Protein AF-A0A3C0GHP8-F1 (afdb_monomer_lite)

Structure (mmCIF, N/CA/C/O backbone):
data_AF-A0A3C0GHP8-F1
#
_entry.id   AF-A0A3C0GHP8-F1
#
loop_
_atom_site.group_PDB
_atom_site.id
_atom_site.type_symbol
_atom_site.label_atom_id
_atom_site.label_alt_id
_atom_site.label_comp_id
_atom_site.label_asym_id
_atom_site.label_entity_id
_atom_site.label_seq_id
_atom_site.pdbx_PDB_ins_code
_atom_site.Cartn_x
_atom_site.Cartn_y
_atom_site.Cartn_z
_atom_site.occupancy
_atom_site.B_iso_or_equiv
_atom_site.auth_seq_id
_atom_site.auth_comp_id
_atom_site.auth_asym_id
_atom_site.auth_atom_id
_atom_site.pdbx_PDB_model_num
ATOM 1 N N . LYS A 1 1 ? 3.208 -11.796 -7.019 1.00 84.69 1 LYS A N 1
ATOM 2 C CA . LYS A 1 1 ? 2.375 -11.210 -5.933 1.00 84.69 1 LYS A CA 1
ATOM 3 C C . LYS A 1 1 ? 1.921 -9.845 -6.410 1.00 84.69 1 LYS A C 1
ATOM 5 O O . LYS A 1 1 ? 2.509 -9.354 -7.360 1.00 84.69 1 LYS A O 1
ATOM 10 N N . ASP A 1 2 ? 0.917 -9.257 -5.772 1.00 97.00 2 ASP A N 1
ATOM 11 C CA . ASP A 1 2 ? 0.520 -7.895 -6.099 1.00 97.00 2 ASP A CA 1
ATOM 12 C C . ASP A 1 2 ? 0.441 -7.033 -4.837 1.00 97.00 2 ASP A C 1
ATOM 14 O O . ASP A 1 2 ? -0.497 -7.129 -4.041 1.00 97.00 2 ASP A O 1
ATOM 18 N N . VAL A 1 3 ? 1.489 -6.238 -4.622 1.00 98.25 3 VAL A N 1
ATOM 19 C CA . VAL A 1 3 ? 1.566 -5.289 -3.508 1.00 98.25 3 VAL A CA 1
ATOM 20 C C . VAL A 1 3 ? 0.526 -4.182 -3.639 1.00 98.25 3 VAL A C 1
ATOM 22 O O . VAL A 1 3 ? 0.017 -3.728 -2.613 1.00 98.25 3 VAL A O 1
ATOM 25 N N . SER A 1 4 ? 0.147 -3.802 -4.859 1.00 98.44 4 SER A N 1
ATOM 26 C CA . SER A 1 4 ? -0.862 -2.769 -5.076 1.00 98.44 4 SER A CA 1
ATOM 27 C C . SER A 1 4 ? -2.232 -3.168 -4.512 1.00 98.44 4 SER A C 1
ATOM 29 O O . SER A 1 4 ? -2.834 -2.411 -3.748 1.00 98.44 4 SER A O 1
ATOM 31 N N . ALA A 1 5 ? -2.680 -4.404 -4.755 1.00 98.62 5 ALA A N 1
ATOM 32 C CA . ALA A 1 5 ? -3.885 -4.940 -4.131 1.00 98.62 5 ALA A CA 1
ATOM 33 C C . ALA A 1 5 ? -3.787 -4.951 -2.595 1.00 98.62 5 ALA A C 1
ATOM 35 O O . ALA A 1 5 ? -4.752 -4.615 -1.904 1.00 98.62 5 ALA A O 1
ATOM 36 N N . ALA A 1 6 ? -2.623 -5.302 -2.037 1.00 98.62 6 ALA A N 1
ATOM 37 C CA . ALA A 1 6 ? -2.430 -5.332 -0.589 1.00 98.62 6 ALA A CA 1
ATOM 38 C C . ALA A 1 6 ? -2.531 -3.936 0.050 1.00 98.62 6 ALA A C 1
ATOM 40 O O . ALA A 1 6 ? -3.160 -3.802 1.105 1.00 98.62 6 ALA A O 1
ATOM 41 N N . THR A 1 7 ? -1.943 -2.903 -0.566 1.00 98.69 7 THR A N 1
ATOM 42 C CA . THR A 1 7 ? -1.993 -1.526 -0.046 1.00 98.69 7 THR A CA 1
ATOM 43 C C . THR A 1 7 ? -3.395 -0.934 -0.148 1.00 98.69 7 THR A C 1
ATOM 45 O O . THR A 1 7 ? -3.866 -0.358 0.835 1.00 98.69 7 THR A O 1
ATOM 48 N N . ILE A 1 8 ? -4.101 -1.165 -1.262 1.00 98.81 8 ILE A N 1
ATOM 49 C CA . ILE A 1 8 ? -5.504 -0.755 -1.452 1.00 98.81 8 ILE A CA 1
ATOM 50 C C . ILE A 1 8 ? -6.398 -1.374 -0.372 1.00 98.81 8 ILE A C 1
ATOM 52 O O . ILE A 1 8 ? -7.091 -0.655 0.354 1.00 98.81 8 ILE A O 1
ATOM 56 N N . VAL A 1 9 ? -6.356 -2.703 -0.215 1.00 98.81 9 VAL A N 1
ATOM 57 C CA . VAL A 1 9 ? -7.201 -3.416 0.758 1.00 98.81 9 VAL A CA 1
ATOM 58 C C . VAL A 1 9 ? -6.885 -2.971 2.181 1.00 98.81 9 VAL A C 1
ATOM 60 O O . VAL A 1 9 ? -7.796 -2.681 2.954 1.00 98.81 9 VAL A O 1
ATOM 63 N N . ALA A 1 10 ? -5.606 -2.877 2.545 1.00 98.75 10 ALA A N 1
ATOM 64 C CA . ALA A 1 10 ? -5.234 -2.445 3.884 1.00 98.75 10 ALA A CA 1
ATOM 65 C C . ALA A 1 10 ? -5.675 -1.001 4.166 1.00 98.75 10 ALA A C 1
ATOM 67 O O . ALA A 1 10 ? -6.167 -0.747 5.268 1.00 98.75 10 ALA A O 1
ATOM 68 N N . SER A 1 11 ? -5.548 -0.080 3.203 1.00 98.75 11 SER A N 1
ATOM 69 C CA . SER A 1 11 ? -6.025 1.303 3.351 1.00 98.75 11 SER A CA 1
ATOM 70 C C . S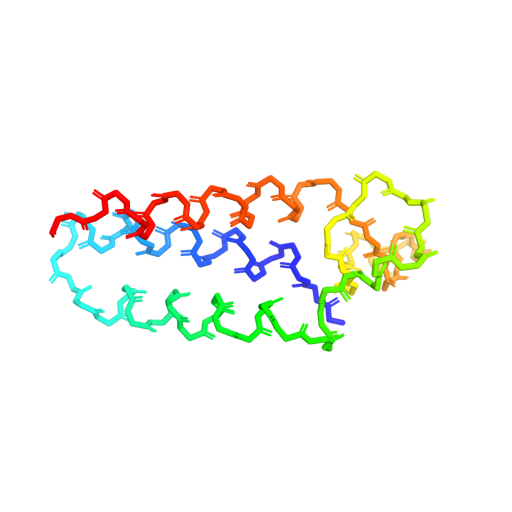ER A 1 11 ? -7.544 1.355 3.560 1.00 98.75 11 SER A C 1
ATOM 72 O O . SER A 1 11 ? -8.024 1.986 4.511 1.00 98.75 11 SER A O 1
ATOM 74 N N . ALA A 1 12 ? -8.302 0.612 2.744 1.00 98.69 12 ALA A N 1
ATOM 75 C CA . ALA A 1 12 ? -9.759 0.522 2.838 1.00 98.69 12 ALA A CA 1
ATOM 76 C C . ALA A 1 12 ? -10.223 -0.063 4.181 1.00 98.69 12 ALA A C 1
ATOM 78 O O . ALA A 1 12 ? -11.155 0.448 4.797 1.00 98.69 12 ALA A O 1
ATOM 79 N N . LEU A 1 13 ? -9.544 -1.093 4.690 1.00 98.69 13 LEU A N 1
ATOM 80 C CA . LEU A 1 13 ? -9.893 -1.725 5.964 1.00 98.69 13 LEU A CA 1
ATOM 81 C C . LEU A 1 13 ? -9.703 -0.796 7.175 1.00 98.69 13 LEU A C 1
ATOM 83 O O . LEU A 1 13 ? -10.452 -0.902 8.150 1.00 98.69 13 LEU A O 1
ATOM 87 N N . VAL A 1 14 ? -8.770 0.162 7.121 1.00 98.31 14 VAL A N 1
ATOM 88 C CA . VAL A 1 14 ? -8.659 1.172 8.189 1.00 98.31 14 VAL A CA 1
ATOM 89 C C . VAL A 1 14 ? -9.923 2.029 8.264 1.00 98.31 14 VAL A C 1
ATOM 91 O O . VAL A 1 14 ? -10.407 2.293 9.367 1.00 98.31 14 VAL A O 1
ATOM 94 N N . GLU A 1 15 ? -10.457 2.424 7.108 1.00 97.38 15 GLU A N 1
ATOM 95 C CA . GLU A 1 15 ? -11.681 3.219 6.979 1.00 97.38 15 GLU A CA 1
ATOM 96 C C . GLU A 1 15 ? -12.936 2.402 7.283 1.00 97.38 15 GLU A C 1
ATOM 98 O O . GLU A 1 15 ? -13.772 2.854 8.062 1.00 97.38 15 GLU A O 1
ATOM 103 N N . LEU A 1 16 ? -13.029 1.161 6.795 1.00 98.12 16 LEU A N 1
ATOM 104 C CA . LEU A 1 16 ? -14.128 0.258 7.138 1.00 98.12 16 LEU A CA 1
ATOM 105 C C . LEU A 1 16 ? -14.241 0.057 8.653 1.00 98.12 16 LEU A C 1
ATOM 107 O O . LEU A 1 16 ? -15.338 0.108 9.204 1.00 98.12 16 LEU A O 1
ATOM 111 N N . GLY A 1 17 ? -13.107 -0.087 9.346 1.00 96.75 17 GLY A N 1
ATOM 112 C CA . GLY A 1 17 ? -13.081 -0.175 10.806 1.00 96.75 17 GLY A CA 1
ATOM 113 C C . GLY A 1 17 ? -13.635 1.056 11.531 1.00 96.75 17 GLY A C 1
ATOM 114 O O . GLY A 1 17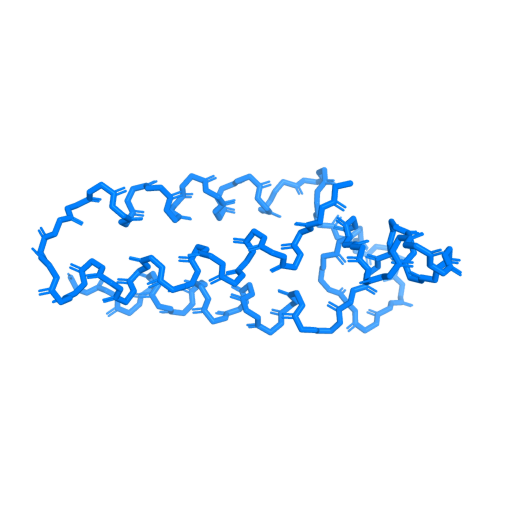 ? -14.001 0.930 12.695 1.00 96.75 17 GLY A O 1
ATOM 115 N N . ASN A 1 18 ? -13.718 2.223 10.880 1.00 93.25 18 ASN A N 1
ATOM 116 C CA . ASN A 1 18 ? -14.373 3.409 11.447 1.00 93.25 18 ASN A CA 1
ATOM 117 C C . ASN A 1 18 ? -15.898 3.354 11.296 1.00 93.25 18 ASN A C 1
ATOM 119 O O . ASN A 1 18 ? -16.607 3.899 12.135 1.00 93.25 18 ASN A O 1
ATOM 123 N N . PHE A 1 19 ? -16.406 2.698 10.251 1.00 96.94 19 PHE A N 1
ATOM 124 C CA . PHE A 1 19 ? -17.845 2.528 10.046 1.00 96.94 19 PHE A CA 1
ATOM 125 C C . PHE A 1 19 ? -18.428 1.404 10.901 1.00 96.94 19 PHE A C 1
ATOM 127 O O . PHE A 1 19 ? -19.554 1.512 11.378 1.00 96.94 19 PHE A O 1
ATOM 134 N N . THR A 1 20 ? -17.675 0.321 11.098 1.00 97.50 20 THR A N 1
ATOM 135 C CA . THR A 1 20 ? -18.175 -0.876 11.789 1.00 97.50 20 THR A CA 1
ATOM 136 C C . THR A 1 20 ? -17.786 -0.947 13.262 1.00 97.50 20 THR A C 1
ATOM 138 O O . THR A 1 20 ? -18.337 -1.767 13.988 1.00 97.50 20 THR A O 1
ATOM 141 N N . ASN A 1 21 ? -16.818 -0.137 13.707 1.00 94.44 21 ASN A N 1
ATOM 142 C CA . ASN A 1 21 ? -16.146 -0.260 15.008 1.00 94.44 21 ASN A CA 1
ATOM 143 C C . ASN A 1 21 ? -15.452 -1.619 15.249 1.00 94.44 21 ASN A C 1
ATOM 145 O O . ASN A 1 21 ? -15.055 -1.930 16.375 1.00 94.44 21 ASN A O 1
ATOM 149 N N . GLU A 1 22 ? -15.234 -2.412 14.196 1.00 97.50 22 GLU A N 1
ATOM 150 C CA . GLU A 1 22 ? -14.559 -3.706 14.296 1.00 97.50 22 GLU A CA 1
ATOM 151 C C . GLU A 1 22 ? -13.037 -3.545 14.296 1.00 97.50 22 GLU A C 1
ATOM 153 O O . GLU A 1 22 ? -12.414 -3.145 13.305 1.00 97.50 22 GLU A O 1
ATOM 158 N N . LYS A 1 23 ? -12.401 -3.917 15.413 1.00 96.44 23 LYS A N 1
ATOM 159 C CA . LYS A 1 23 ? -10.941 -3.795 15.584 1.00 96.44 23 LYS A CA 1
ATOM 160 C C . LYS A 1 23 ? -10.153 -4.705 14.641 1.00 96.44 23 LYS A C 1
ATOM 162 O O . LYS A 1 23 ? -9.018 -4.377 14.295 1.00 96.44 23 LYS A O 1
ATOM 167 N N . ALA A 1 24 ? -10.747 -5.819 14.209 1.00 98.12 24 ALA A N 1
ATOM 168 C CA . ALA A 1 24 ? -10.097 -6.808 13.352 1.00 98.12 24 ALA A CA 1
ATOM 169 C C . ALA A 1 24 ? -9.543 -6.196 12.054 1.00 98.12 24 ALA A C 1
ATOM 171 O O . ALA A 1 24 ? -8.449 -6.563 11.624 1.00 98.12 24 ALA A O 1
ATOM 172 N N . TYR A 1 25 ? -10.244 -5.218 11.474 1.00 98.50 25 TYR A N 1
ATOM 173 C CA . TYR A 1 25 ? -9.814 -4.555 10.244 1.00 98.50 25 TYR A CA 1
ATOM 174 C C . TYR A 1 25 ? -8.552 -3.717 10.442 1.00 98.50 25 TYR A C 1
ATOM 176 O O . TYR A 1 25 ? -7.601 -3.842 9.674 1.00 98.50 25 TYR A O 1
ATOM 184 N N . LEU A 1 26 ? -8.487 -2.936 11.525 1.00 97.81 26 LEU A N 1
ATOM 185 C CA . LEU A 1 26 ? -7.286 -2.168 11.853 1.00 97.81 26 LEU A CA 1
ATOM 186 C C . LEU A 1 26 ? -6.089 -3.084 12.132 1.00 97.81 26 LEU A C 1
ATOM 188 O O . LEU A 1 26 ? -4.979 -2.808 11.678 1.00 97.81 26 LEU A O 1
ATOM 192 N N . GLU A 1 27 ? -6.305 -4.167 12.875 1.00 98.19 27 GLU A N 1
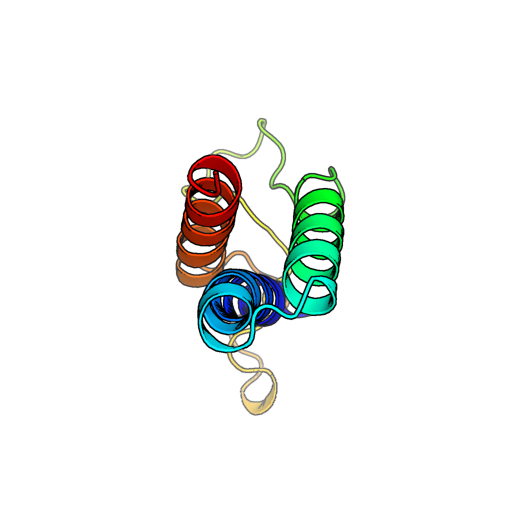ATOM 193 C CA . GLU A 1 27 ? -5.237 -5.109 13.209 1.00 98.19 27 GLU A CA 1
ATOM 194 C C . GLU A 1 27 ? -4.723 -5.853 11.973 1.00 98.19 27 GLU A C 1
ATOM 196 O O . GLU A 1 27 ? -3.515 -6.067 11.838 1.00 98.19 27 GLU A O 1
ATOM 201 N N . TYR A 1 28 ? -5.602 -6.178 11.024 1.00 98.62 28 TYR A N 1
ATOM 202 C CA . TYR A 1 28 ? -5.189 -6.686 9.720 1.00 98.62 28 TYR A CA 1
ATOM 203 C C . TYR A 1 28 ? -4.347 -5.653 8.954 1.00 98.62 28 TYR A C 1
ATOM 205 O O . TYR A 1 28 ? -3.227 -5.964 8.540 1.00 98.62 28 TYR A O 1
ATOM 213 N N . SER A 1 29 ? -4.815 -4.407 8.836 1.00 98.62 29 SER A N 1
ATOM 214 C CA . SER A 1 29 ? -4.088 -3.339 8.135 1.00 98.62 29 SER A CA 1
ATOM 215 C C . SER A 1 29 ? -2.705 -3.068 8.736 1.00 98.62 29 SER A C 1
ATOM 217 O O . SER A 1 29 ? -1.734 -2.895 7.997 1.00 98.62 29 SER A O 1
ATOM 219 N N . LYS A 1 30 ? -2.566 -3.108 10.068 1.00 98.44 30 LYS A N 1
ATOM 220 C CA . LYS A 1 30 ? -1.264 -2.992 10.752 1.00 98.44 30 LYS A CA 1
ATOM 221 C C . LYS A 1 30 ? -0.321 -4.151 10.418 1.00 98.44 30 LYS A C 1
ATOM 223 O O . LYS A 1 30 ? 0.877 -3.923 10.238 1.00 98.44 30 LYS A O 1
ATOM 228 N N . LYS A 1 31 ? -0.832 -5.384 10.317 1.00 98.62 31 LYS A N 1
ATOM 229 C CA . LYS A 1 31 ? -0.032 -6.557 9.911 1.00 98.62 31 LYS A CA 1
ATOM 230 C C . LYS A 1 31 ? 0.455 -6.434 8.467 1.00 98.62 31 LYS A C 1
ATOM 232 O O . LYS A 1 31 ? 1.627 -6.713 8.202 1.00 98.62 31 LYS A O 1
ATOM 237 N N . VAL A 1 32 ? -0.409 -5.974 7.559 1.00 98.56 32 VAL A N 1
ATOM 238 C CA . VAL A 1 32 ? -0.022 -5.686 6.168 1.00 98.56 32 VAL A CA 1
ATOM 239 C C . VAL A 1 32 ? 1.052 -4.603 6.137 1.00 98.56 32 VAL A C 1
ATOM 241 O O . VAL A 1 32 ? 2.120 -4.838 5.578 1.00 98.56 32 VAL A O 1
ATOM 244 N N . LEU A 1 33 ? 0.843 -3.475 6.824 1.00 98.62 33 LEU A N 1
ATOM 245 C CA . LEU A 1 33 ? 1.829 -2.393 6.887 1.00 98.62 33 LEU A CA 1
ATOM 246 C C . LEU A 1 33 ? 3.185 -2.879 7.421 1.00 98.62 33 LEU A C 1
ATOM 248 O O . LEU A 1 33 ? 4.222 -2.569 6.841 1.00 98.62 33 LEU A O 1
ATOM 252 N N . LYS A 1 34 ? 3.198 -3.678 8.496 1.00 98.50 34 LYS A N 1
ATOM 253 C CA . LYS A 1 34 ? 4.437 -4.258 9.041 1.00 98.50 34 LYS A CA 1
ATOM 254 C C . LYS A 1 34 ? 5.171 -5.109 8.001 1.00 98.50 34 LYS A C 1
ATOM 256 O O . LYS A 1 34 ? 6.391 -5.039 7.917 1.00 98.50 34 LYS A O 1
ATOM 261 N N . THR A 1 35 ? 4.430 -5.893 7.222 1.00 98.25 35 THR A N 1
ATOM 262 C CA . THR A 1 35 ? 4.990 -6.735 6.157 1.00 98.25 35 THR A CA 1
ATOM 263 C C . THR A 1 35 ? 5.582 -5.880 5.038 1.00 98.25 35 THR A C 1
ATOM 265 O O . THR A 1 35 ? 6.723 -6.105 4.640 1.00 98.25 35 THR A O 1
ATOM 268 N N . LEU A 1 36 ? 4.853 -4.860 4.580 1.00 98.19 36 LEU A N 1
ATOM 269 C CA . LEU A 1 36 ? 5.282 -3.980 3.489 1.00 98.19 36 LEU A CA 1
ATOM 270 C C . LEU A 1 36 ? 6.474 -3.083 3.854 1.00 98.19 36 LEU A C 1
ATOM 272 O O . LEU A 1 36 ? 7.233 -2.702 2.975 1.00 98.19 36 LEU A O 1
ATOM 276 N N . LYS A 1 37 ? 6.688 -2.798 5.144 1.00 97.50 37 LYS A N 1
ATOM 277 C CA . LYS A 1 37 ? 7.873 -2.077 5.644 1.00 97.50 37 LYS A CA 1
ATOM 278 C C . LYS A 1 37 ? 9.139 -2.940 5.747 1.00 97.50 37 LYS A C 1
ATOM 280 O O . LYS A 1 37 ? 10.149 -2.455 6.247 1.00 97.50 37 LYS A O 1
ATOM 285 N N . SER A 1 38 ? 9.091 -4.210 5.349 1.00 97.69 38 SER A N 1
ATOM 286 C CA . SER A 1 38 ? 10.281 -5.064 5.315 1.00 97.69 38 SER A CA 1
ATOM 287 C C . SER A 1 38 ? 11.066 -4.884 4.015 1.00 97.69 38 SER A C 1
ATOM 289 O O . SER A 1 38 ? 10.505 -4.540 2.975 1.00 97.69 38 SER A O 1
ATOM 291 N N . GLU A 1 39 ? 12.357 -5.212 4.053 1.00 96.88 39 GLU A N 1
ATOM 292 C CA . GLU A 1 39 ? 13.245 -5.229 2.878 1.00 96.88 39 GLU A CA 1
ATOM 293 C C . GLU A 1 39 ? 12.735 -6.138 1.748 1.00 96.88 39 GLU A C 1
ATOM 295 O O . GLU A 1 39 ? 13.098 -5.960 0.586 1.00 96.88 39 GLU A O 1
ATOM 300 N N . ALA A 1 40 ? 11.854 -7.095 2.061 1.00 97.19 40 ALA A N 1
ATOM 301 C CA . ALA A 1 40 ? 11.226 -7.954 1.066 1.00 97.19 40 ALA A CA 1
ATOM 302 C C . ALA A 1 40 ? 10.289 -7.190 0.115 1.00 97.19 40 ALA A C 1
ATOM 304 O O . ALA A 1 40 ? 10.057 -7.668 -0.988 1.00 97.19 40 ALA A O 1
ATOM 305 N N . TYR A 1 41 ? 9.763 -6.024 0.507 1.00 97.88 41 TYR A N 1
ATOM 306 C CA . TYR A 1 41 ? 8.802 -5.253 -0.297 1.00 97.88 41 TYR A CA 1
ATOM 307 C C . TYR A 1 41 ? 9.201 -3.795 -0.514 1.00 97.88 41 TYR A C 1
ATOM 309 O O . TYR A 1 41 ? 8.720 -3.191 -1.470 1.00 97.88 41 TYR A O 1
ATOM 317 N N . LEU A 1 42 ? 10.085 -3.240 0.318 1.00 97.50 42 LEU A N 1
ATOM 318 C CA . LEU A 1 42 ? 10.679 -1.931 0.066 1.00 97.50 42 LEU A CA 1
ATOM 319 C C . LEU A 1 42 ? 11.697 -2.007 -1.072 1.00 97.50 42 LEU A C 1
ATOM 321 O O . LEU A 1 42 ? 12.477 -2.965 -1.185 1.00 97.50 42 LEU A O 1
ATOM 325 N N . LEU A 1 43 ? 11.687 -0.979 -1.911 1.00 96.94 43 LEU A N 1
ATOM 326 C CA . LEU A 1 43 ? 12.752 -0.741 -2.862 1.00 96.94 43 LEU A CA 1
ATOM 327 C C . LEU A 1 43 ? 14.026 -0.348 -2.083 1.00 96.94 43 LEU A C 1
ATOM 329 O O . LEU A 1 43 ? 13.948 0.510 -1.201 1.00 96.94 43 LEU A O 1
ATOM 333 N N . PRO A 1 44 ? 15.177 -0.992 -2.351 1.00 95.19 44 PRO A N 1
ATOM 334 C CA . PRO A 1 44 ? 16.455 -0.612 -1.754 1.00 95.19 44 PRO A CA 1
ATOM 335 C C . PRO A 1 44 ? 16.786 0.866 -1.992 1.00 95.19 44 PRO A C 1
ATOM 337 O O . PRO A 1 44 ? 16.566 1.378 -3.089 1.00 95.19 44 PRO A O 1
ATOM 340 N N . SER A 1 45 ? 17.350 1.534 -0.983 1.00 91.62 45 SER A N 1
ATOM 341 C CA . SER A 1 45 ? 17.722 2.957 -1.044 1.00 91.62 45 SER A CA 1
ATOM 342 C C . SER A 1 45 ? 18.785 3.274 -2.093 1.00 91.62 45 SER A C 1
ATOM 344 O O . SER A 1 45 ? 18.931 4.424 -2.493 1.00 91.62 45 SER A O 1
ATOM 346 N N . GLU A 1 46 ? 19.538 2.266 -2.521 1.00 95.81 46 GLU A N 1
ATOM 347 C CA . GLU A 1 46 ? 20.606 2.376 -3.513 1.00 95.81 46 GLU A CA 1
ATOM 348 C C . GLU A 1 46 ? 20.056 2.450 -4.946 1.00 95.81 46 GLU A C 1
ATOM 350 O O . GLU A 1 46 ? 20.796 2.788 -5.868 1.00 95.81 46 GLU A O 1
ATOM 355 N N . ILE A 1 47 ? 18.776 2.117 -5.150 1.00 94.38 47 ILE A N 1
ATOM 356 C CA . ILE A 1 47 ? 18.120 2.183 -6.456 1.00 94.38 47 ILE A CA 1
ATOM 357 C C . ILE A 1 47 ? 17.504 3.571 -6.641 1.00 94.38 47 ILE A C 1
ATOM 359 O O . ILE A 1 47 ? 16.545 3.940 -5.966 1.00 94.38 47 ILE A O 1
ATOM 363 N N . GLU A 1 48 ? 18.018 4.321 -7.613 1.00 95.06 48 GLU A N 1
ATOM 364 C CA . GLU A 1 48 ? 17.456 5.609 -8.016 1.00 95.06 48 GLU A CA 1
ATOM 365 C C . GLU A 1 48 ? 16.220 5.395 -8.904 1.00 95.06 48 GLU A C 1
ATOM 367 O O . GLU A 1 48 ? 16.309 5.241 -10.123 1.00 95.06 48 GLU A O 1
ATOM 372 N N . ALA A 1 49 ? 15.044 5.343 -8.279 1.00 94.19 49 ALA A N 1
ATOM 373 C CA . ALA A 1 49 ? 13.763 5.230 -8.967 1.00 94.19 49 ALA A CA 1
ATOM 374 C C . ALA A 1 49 ? 12.668 6.011 -8.221 1.00 94.19 49 ALA A C 1
A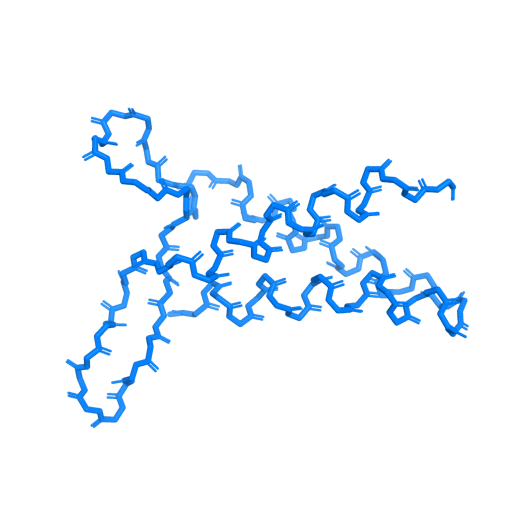TOM 376 O O . ALA A 1 49 ? 12.759 6.194 -7.006 1.00 94.19 49 ALA A O 1
ATOM 377 N N . PRO A 1 50 ? 11.594 6.443 -8.906 1.00 95.56 50 PRO A N 1
ATOM 378 C CA . PRO A 1 50 ? 10.520 7.223 -8.292 1.00 95.56 50 PRO A CA 1
ATOM 379 C C . PRO A 1 50 ? 9.516 6.355 -7.504 1.00 95.56 50 PRO A C 1
ATOM 381 O O . PRO A 1 50 ? 8.336 6.696 -7.450 1.00 95.56 50 PRO A O 1
ATOM 384 N N . PHE A 1 51 ? 9.955 5.230 -6.927 1.00 97.81 51 PHE A N 1
ATOM 385 C CA . PHE A 1 51 ? 9.087 4.242 -6.278 1.00 97.81 51 PHE A CA 1
ATOM 386 C C . PHE A 1 51 ? 9.546 3.880 -4.863 1.00 97.81 51 PHE A C 1
ATOM 388 O O . PHE A 1 51 ? 10.735 3.918 -4.551 1.00 97.81 51 PHE A O 1
ATOM 395 N N . ILE A 1 52 ? 8.593 3.485 -4.017 1.00 98.00 52 ILE A N 1
ATOM 396 C CA . ILE A 1 52 ? 8.821 3.036 -2.634 1.00 98.00 52 ILE A CA 1
ATOM 397 C C . ILE A 1 52 ? 8.764 1.511 -2.550 1.00 98.00 52 ILE A C 1
ATOM 399 O O . ILE A 1 52 ? 9.569 0.895 -1.849 1.00 98.00 52 ILE A O 1
ATOM 403 N N . LEU A 1 53 ? 7.796 0.896 -3.230 1.00 98.19 53 LEU A N 1
ATOM 404 C CA . LEU A 1 53 ? 7.515 -0.533 -3.147 1.00 98.19 53 LEU A CA 1
ATOM 405 C C . LEU A 1 53 ? 7.891 -1.273 -4.433 1.00 98.19 53 LEU A C 1
ATOM 407 O O . LEU A 1 53 ? 7.861 -0.728 -5.536 1.00 98.19 53 LEU A O 1
ATOM 411 N N . LYS A 1 54 ? 8.193 -2.561 -4.284 1.00 97.00 54 LYS A N 1
ATOM 412 C CA . LYS A 1 54 ? 8.396 -3.537 -5.369 1.00 97.00 54 LYS A CA 1
ATOM 413 C C . LYS A 1 54 ? 7.347 -4.656 -5.292 1.00 97.00 54 LYS A C 1
ATOM 415 O O . LYS A 1 54 ? 6.628 -4.760 -4.301 1.00 97.00 54 LYS A O 1
ATOM 420 N N . HIS A 1 55 ? 7.280 -5.511 -6.313 1.00 97.75 55 HIS A N 1
ATOM 421 C CA . HIS A 1 55 ? 6.408 -6.700 -6.380 1.00 97.75 55 HIS A CA 1
ATOM 422 C C . HIS A 1 55 ? 4.899 -6.440 -6.549 1.00 97.75 55 HIS A C 1
ATOM 424 O O . HIS A 1 55 ? 4.064 -7.114 -5.932 1.00 97.75 55 HIS A O 1
ATOM 430 N N . SER A 1 56 ? 4.530 -5.478 -7.393 1.00 98.12 56 SER A N 1
ATOM 431 C CA . SER A 1 56 ? 3.156 -5.325 -7.894 1.00 98.12 56 SER A CA 1
ATOM 432 C C . SER A 1 56 ? 2.966 -6.050 -9.230 1.00 98.12 56 SER A C 1
ATOM 434 O O . SER A 1 56 ? 3.933 -6.423 -9.895 1.00 98.12 56 SER A O 1
ATOM 436 N N . THR A 1 57 ? 1.716 -6.318 -9.606 1.00 97.69 57 THR A N 1
ATOM 437 C CA . THR A 1 57 ? 1.381 -6.934 -10.900 1.00 97.69 57 THR A CA 1
ATOM 438 C C . THR A 1 57 ? 0.161 -6.247 -11.499 1.00 97.69 57 THR A C 1
ATOM 440 O O . THR A 1 57 ? -0.919 -6.349 -10.926 1.00 97.69 57 THR A O 1
ATOM 443 N N . GLY A 1 58 ? 0.323 -5.590 -12.649 1.00 95.88 58 GLY A N 1
ATOM 444 C CA . GLY A 1 58 ? -0.753 -4.848 -13.311 1.00 95.88 58 GLY A CA 1
ATOM 445 C C . GLY A 1 58 ? -1.639 -5.730 -14.190 1.00 95.88 58 GLY A C 1
ATOM 446 O O . GLY A 1 58 ? -2.850 -5.820 -13.978 1.00 95.88 58 GLY A O 1
ATOM 447 N N . ASN A 1 59 ? -1.057 -6.422 -15.176 1.00 95.62 59 ASN A N 1
ATOM 448 C CA . ASN A 1 59 ? -1.830 -7.164 -16.173 1.00 95.62 59 ASN A CA 1
ATOM 449 C C . ASN A 1 59 ? -1.197 -8.512 -16.535 1.00 95.62 59 ASN A C 1
ATOM 451 O O . ASN A 1 59 ? -0.628 -8.713 -17.612 1.00 95.62 59 ASN A O 1
ATOM 455 N N . TRP A 1 60 ? -1.388 -9.483 -15.638 1.00 94.38 60 TRP A N 1
ATOM 456 C CA . TRP A 1 60 ? -0.933 -10.859 -15.841 1.00 94.38 60 TRP A CA 1
ATOM 457 C C . TRP A 1 60 ? -1.420 -11.498 -17.156 1.00 94.38 60 TRP A C 1
ATOM 459 O O . TRP A 1 60 ? -0.589 -12.061 -17.868 1.00 94.38 60 TRP A O 1
ATOM 469 N N . PRO A 1 61 ? -2.707 -11.388 -17.558 1.00 96.12 61 PRO A N 1
ATOM 470 C CA . PRO A 1 61 ? -3.181 -11.981 -18.813 1.00 96.12 61 PRO A CA 1
ATOM 471 C C . PRO A 1 61 ? -2.482 -11.464 -20.076 1.00 96.12 61 PRO A C 1
ATOM 473 O O . PRO A 1 61 ? -2.399 -12.200 -21.058 1.00 96.12 61 PRO A O 1
ATOM 476 N N . LYS A 1 62 ? -1.996 -10.214 -20.070 1.00 96.31 62 LYS A N 1
ATOM 477 C CA . LYS A 1 62 ? -1.248 -9.626 -21.194 1.00 96.31 62 LYS A CA 1
ATOM 478 C C . LYS A 1 62 ? 0.271 -9.682 -21.021 1.00 96.31 62 LYS A C 1
ATOM 480 O O . LYS A 1 62 ? 0.974 -9.152 -21.875 1.00 96.31 62 LYS A O 1
ATOM 485 N N . ASN A 1 63 ? 0.769 -10.331 -19.965 1.00 94.19 63 ASN A N 1
ATOM 486 C CA . ASN A 1 63 ? 2.188 -10.347 -19.608 1.00 94.19 63 ASN A CA 1
ATOM 487 C C . ASN A 1 63 ? 2.792 -8.929 -19.526 1.00 94.19 63 ASN A C 1
ATOM 489 O O . ASN A 1 63 ? 3.885 -8.677 -20.029 1.00 94.19 63 ASN A O 1
ATOM 493 N N . ASP A 1 64 ? 2.043 -8.006 -18.925 1.00 96.06 64 ASP A N 1
ATOM 494 C CA . ASP A 1 64 ? 2.397 -6.595 -18.807 1.00 96.06 64 ASP A CA 1
ATOM 495 C C . ASP A 1 64 ? 2.401 -6.174 -17.331 1.00 96.06 64 ASP A C 1
ATOM 497 O O . ASP A 1 64 ? 1.566 -6.626 -16.539 1.00 96.06 64 ASP A O 1
ATOM 501 N N . GLU A 1 65 ? 3.380 -5.349 -16.961 1.00 93.62 65 GLU A N 1
ATOM 502 C CA . GLU A 1 65 ? 3.649 -4.926 -15.580 1.00 93.62 65 GLU A CA 1
ATOM 503 C C . GLU A 1 65 ? 3.738 -6.100 -14.583 1.00 93.62 65 GLU A C 1
ATOM 505 O O . GLU A 1 65 ? 3.034 -6.130 -13.574 1.00 93.62 65 GLU A O 1
ATOM 510 N N . ILE A 1 66 ? 4.586 -7.095 -14.861 1.00 97.06 66 ILE A N 1
ATOM 511 C CA . ILE A 1 66 ? 4.740 -8.291 -14.018 1.00 97.06 66 ILE A CA 1
ATOM 512 C C . ILE A 1 66 ? 5.896 -8.134 -13.029 1.00 97.06 66 ILE A C 1
ATOM 514 O O . ILE A 1 66 ? 7.042 -8.000 -13.443 1.00 97.06 66 ILE A O 1
ATOM 518 N N . ASP A 1 67 ? 5.597 -8.233 -11.731 1.00 97.12 67 ASP A N 1
ATOM 519 C CA . ASP A 1 67 ? 6.575 -8.148 -10.632 1.00 97.12 67 ASP A CA 1
ATOM 520 C C . ASP A 1 67 ? 7.400 -6.846 -10.626 1.00 97.12 67 ASP A C 1
ATOM 522 O O . ASP A 1 67 ? 8.601 -6.834 -10.362 1.00 97.12 67 ASP A O 1
ATOM 526 N N . VAL A 1 68 ? 6.732 -5.724 -10.901 1.00 96.75 68 VAL A N 1
ATOM 527 C CA . VAL A 1 68 ? 7.340 -4.387 -10.994 1.00 96.75 68 VAL A CA 1
ATOM 528 C C . VAL A 1 68 ? 6.856 -3.456 -9.882 1.00 96.75 68 VAL A C 1
ATOM 530 O O . VAL A 1 68 ? 5.932 -3.768 -9.128 1.00 96.75 68 VAL A O 1
ATOM 533 N N . SER A 1 69 ? 7.490 -2.294 -9.758 1.00 97.56 69 SER A N 1
ATOM 534 C CA . SER A 1 69 ? 6.957 -1.173 -8.980 1.00 97.56 69 SER A CA 1
ATOM 535 C C . SER A 1 69 ? 5.822 -0.489 -9.738 1.00 97.56 69 SER A C 1
ATOM 537 O O . SER A 1 69 ? 5.900 -0.340 -10.955 1.00 97.56 69 SER A O 1
ATOM 539 N N . ILE A 1 70 ? 4.77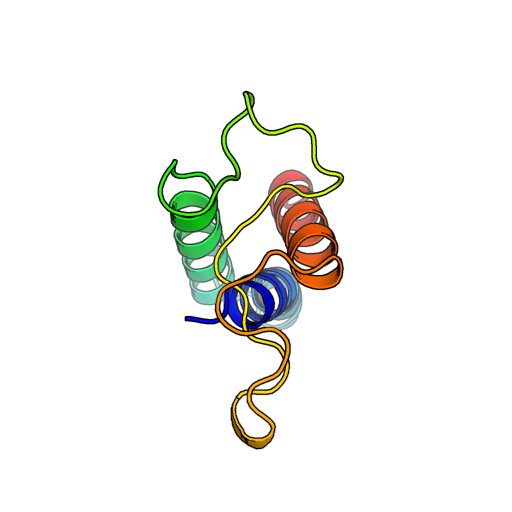5 -0.059 -9.026 1.00 97.69 70 ILE A N 1
ATOM 540 C CA . ILE A 1 70 ? 3.655 0.669 -9.628 1.00 97.69 70 ILE A CA 1
ATOM 541 C C . ILE A 1 70 ? 3.222 1.828 -8.724 1.00 97.69 70 ILE A C 1
ATOM 543 O O . ILE A 1 70 ? 3.072 1.671 -7.514 1.00 97.69 70 ILE A O 1
ATOM 547 N N . ASN A 1 71 ? 2.990 3.000 -9.317 1.00 98.00 71 ASN A N 1
ATOM 548 C CA . ASN A 1 71 ? 2.766 4.260 -8.601 1.00 98.00 71 ASN A CA 1
ATOM 549 C C . ASN A 1 71 ? 1.544 4.238 -7.667 1.00 98.00 71 ASN A C 1
ATOM 551 O O . ASN A 1 71 ? 1.585 4.805 -6.575 1.00 98.00 71 ASN A O 1
ATOM 555 N N . TYR A 1 72 ? 0.455 3.575 -8.059 1.00 98.06 72 TYR A N 1
ATOM 556 C CA . TYR A 1 72 ? -0.731 3.484 -7.213 1.00 98.06 72 TYR A CA 1
ATOM 557 C C . TYR A 1 72 ? -0.498 2.588 -5.990 1.00 98.06 72 TYR A C 1
ATOM 559 O O . TYR A 1 72 ? -1.094 2.844 -4.946 1.00 98.06 72 TYR A O 1
ATOM 567 N N . ALA A 1 73 ? 0.419 1.615 -6.051 1.00 98.56 73 ALA A N 1
ATOM 568 C CA . ALA A 1 73 ? 0.808 0.855 -4.863 1.00 98.56 73 ALA A CA 1
ATOM 569 C C . ALA A 1 73 ? 1.401 1.782 -3.789 1.00 98.56 73 ALA A C 1
ATOM 571 O O . ALA A 1 73 ? 0.987 1.715 -2.628 1.00 98.56 73 ALA A O 1
ATOM 572 N N . ASP A 1 74 ? 2.296 2.687 -4.195 1.00 98.62 74 ASP A N 1
ATOM 573 C CA . ASP A 1 74 ? 2.954 3.657 -3.315 1.00 98.62 74 ASP A CA 1
ATOM 574 C C . ASP A 1 74 ? 1.977 4.699 -2.766 1.00 98.62 74 ASP A C 1
ATOM 576 O O . ASP A 1 74 ? 2.013 5.014 -1.574 1.00 98.62 74 ASP A O 1
ATOM 580 N N . TYR A 1 75 ? 1.055 5.190 -3.600 1.00 98.81 75 TYR A N 1
ATOM 581 C CA . TYR A 1 75 ? -0.001 6.101 -3.158 1.00 98.81 75 TYR A CA 1
ATOM 582 C C . TYR A 1 75 ? -0.812 5.500 -2.000 1.00 98.81 75 TYR A C 1
ATOM 584 O O . TYR A 1 75 ? -0.898 6.094 -0.922 1.00 98.81 75 TYR A O 1
ATOM 592 N N . TYR A 1 76 ? -1.355 4.291 -2.185 1.00 98.81 76 TYR A N 1
ATOM 593 C CA . TYR A 1 76 ? -2.170 3.636 -1.158 1.00 98.81 76 TYR A CA 1
ATOM 594 C C . TYR A 1 76 ? -1.347 3.174 0.049 1.00 98.81 76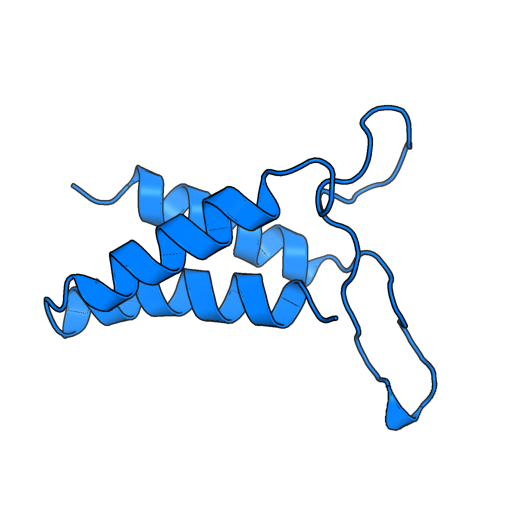 TYR A C 1
ATOM 596 O O . TYR A 1 76 ? -1.878 3.080 1.156 1.00 98.81 76 TYR A O 1
ATOM 604 N N . PHE A 1 77 ? -0.047 2.923 -0.115 1.00 98.75 77 PHE A N 1
ATOM 605 C CA . PHE A 1 77 ? 0.851 2.651 1.005 1.00 98.75 77 PHE A CA 1
ATOM 606 C C . PHE A 1 77 ? 1.028 3.870 1.912 1.00 98.75 77 PHE A C 1
ATOM 608 O O . PHE A 1 77 ? 0.898 3.761 3.136 1.00 98.75 77 PHE A O 1
ATOM 615 N N . LEU A 1 78 ? 1.280 5.039 1.320 1.00 98.62 78 LEU A N 1
ATOM 616 C CA . LEU A 1 78 ? 1.371 6.295 2.060 1.00 98.62 78 LEU A CA 1
ATOM 617 C C . LEU A 1 78 ? 0.024 6.660 2.692 1.00 98.62 78 LEU A C 1
ATOM 619 O O . LEU A 1 78 ? -0.014 7.057 3.859 1.00 98.62 78 LEU A O 1
ATOM 623 N N . GLU A 1 79 ? -1.081 6.458 1.973 1.00 98.69 79 GLU A N 1
ATOM 624 C CA . GLU A 1 79 ? -2.428 6.655 2.510 1.00 98.69 79 GLU A CA 1
ATOM 625 C C . GLU A 1 79 ? -2.689 5.750 3.724 1.00 98.69 79 GLU A C 1
ATOM 627 O O . GLU A 1 79 ? -3.089 6.238 4.782 1.00 98.69 79 GLU A O 1
ATOM 632 N N . LEU A 1 80 ? -2.384 4.453 3.621 1.00 98.69 80 LEU A N 1
ATOM 633 C CA . LEU A 1 80 ? -2.471 3.494 4.723 1.00 98.69 80 LEU A CA 1
ATOM 634 C C . LEU A 1 80 ? -1.670 3.963 5.947 1.00 98.69 80 LEU A C 1
ATOM 636 O O . LEU A 1 80 ? -2.187 3.949 7.069 1.00 98.69 80 LEU A O 1
ATOM 640 N N . MET A 1 81 ? -0.421 4.396 5.748 1.00 98.44 81 MET A N 1
ATOM 641 C CA . MET A 1 81 ? 0.426 4.915 6.828 1.00 98.44 81 MET A CA 1
ATOM 642 C C . MET A 1 81 ? -0.190 6.144 7.501 1.00 98.44 81 MET A C 1
ATOM 644 O O . MET A 1 81 ? -0.201 6.224 8.732 1.00 98.44 81 MET A O 1
ATOM 648 N N . LEU A 1 82 ? -0.725 7.080 6.716 1.00 98.31 82 LEU A N 1
ATOM 649 C CA . LEU A 1 82 ? -1.372 8.290 7.226 1.00 98.31 82 LEU A CA 1
ATOM 650 C C . LEU A 1 82 ? -2.681 7.975 7.961 1.00 98.31 82 LEU A C 1
ATOM 652 O O . LEU A 1 82 ? -2.895 8.493 9.057 1.00 98.31 82 LEU A O 1
ATOM 656 N N . ARG A 1 83 ? -3.523 7.087 7.421 1.00 97.75 83 ARG A N 1
ATOM 657 C CA . ARG A 1 83 ? -4.774 6.643 8.062 1.00 97.75 83 ARG A CA 1
ATOM 658 C C . ARG A 1 83 ? -4.506 5.972 9.410 1.00 97.75 83 ARG A C 1
ATOM 660 O O . ARG A 1 83 ? -5.202 6.258 10.381 1.00 97.75 83 ARG A O 1
ATOM 667 N N . ILE A 1 84 ? -3.478 5.122 9.497 1.00 97.25 84 ILE A N 1
ATOM 668 C CA . ILE A 1 84 ? -3.074 4.494 10.766 1.00 97.25 84 ILE A CA 1
ATOM 669 C C . ILE A 1 84 ? -2.511 5.534 11.739 1.00 97.25 84 ILE A C 1
ATOM 671 O O . ILE A 1 84 ? -2.871 5.507 12.912 1.00 97.25 84 ILE A O 1
ATOM 675 N N . LYS A 1 85 ? -1.658 6.455 11.272 1.00 96.44 85 LYS A N 1
ATOM 676 C CA . LYS A 1 85 ? -1.072 7.514 12.111 1.00 96.44 85 LYS A CA 1
ATOM 677 C C . LYS A 1 85 ? -2.133 8.455 12.692 1.00 96.44 85 LYS A C 1
ATOM 679 O O . LYS A 1 85 ? -1.988 8.898 13.826 1.00 96.44 85 LYS A O 1
ATOM 684 N N . ASN A 1 86 ? -3.172 8.765 11.920 1.00 93.38 86 ASN A N 1
ATOM 685 C CA . ASN A 1 86 ? -4.221 9.710 12.305 1.00 93.38 86 ASN A CA 1
ATOM 686 C C . ASN A 1 86 ? -5.372 9.059 13.088 1.00 93.38 86 ASN A C 1
ATOM 688 O O . ASN A 1 86 ? -6.271 9.771 13.542 1.00 93.38 86 ASN A O 1
ATOM 692 N N . LYS A 1 87 ? -5.367 7.730 13.260 1.00 81.25 87 LYS A N 1
ATOM 693 C CA . LYS A 1 87 ? -6.323 7.058 14.143 1.00 81.25 87 LYS A CA 1
ATOM 694 C C . LYS A 1 87 ? -6.014 7.433 15.594 1.00 81.25 87 LYS A C 1
ATOM 696 O O . LYS A 1 87 ? -4.922 7.148 16.081 1.00 81.25 87 LYS A O 1
ATOM 701 N N . LYS A 1 88 ? -6.974 8.091 16.245 1.00 56.19 88 LYS A N 1
ATOM 702 C CA . LYS A 1 88 ? -6.973 8.337 17.691 1.00 56.19 88 LYS A CA 1
ATOM 703 C C . LYS A 1 88 ? -7.352 7.070 18.449 1.00 56.19 88 LYS A C 1
ATOM 705 O O . LYS A 1 88 ? -8.212 6.321 17.931 1.00 56.19 88 LYS A O 1
#

Radius of gyration: 13.65 Å; chains: 1; bounding box: 39×22×39 Å

Foldseek 3Di:
DALLVLLQQLLVLLVVCVVPVDCVSPVSSVVSLVVCPDPVFADDPVDPDPAGTWQHADDPPVPPRGGGGDPSSRVSSVSSVVSNVPDD

Secondary structure (DSSP, 8-state):
--HHHHHHHHHHHHHHHHHH--HHHHHHHHHHHHHHTSTTTBPPTTS-SS-SB--EEEEGGGTEEEEE--HHHHHHHHHHHHHHHT--

pLDDT: mean 96.52, std 5.07, range [56.19, 98.81]

Sequence (88 aa):
KDVSAATIVASALVELGNFTNEKAYLEYSKKVLKTLKSEAYLLPSEIEAPFILKHSTGNWPKNDEIDVSINYADYYFLELMLRIKNKK